Protein AF-A0A1Q6FDJ9-F1 (afdb_monomer_lite)

Structure (mmCIF, N/CA/C/O backbone):
data_AF-A0A1Q6FDJ9-F1
#
_entry.id   AF-A0A1Q6FDJ9-F1
#
loop_
_atom_site.group_PDB
_atom_site.id
_atom_site.type_symbol
_atom_site.label_atom_id
_atom_site.label_alt_id
_atom_site.label_comp_id
_atom_site.label_asym_id
_atom_site.label_entity_id
_atom_site.label_seq_id
_atom_site.pdbx_PDB_ins_code
_atom_site.Cartn_x
_atom_site.Cartn_y
_atom_site.Cartn_z
_atom_site.occupancy
_atom_site.B_iso_or_equiv
_atom_site.auth_seq_id
_atom_site.auth_comp_id
_atom_site.auth_asym_id
_atom_site.auth_atom_id
_atom_site.pdbx_PDB_model_num
ATOM 1 N N . MET A 1 1 ? 1.966 -5.233 32.956 1.00 54.97 1 MET A N 1
ATOM 2 C CA . MET A 1 1 ? 0.731 -4.679 32.353 1.00 54.97 1 MET A CA 1
ATOM 3 C C . MET A 1 1 ? 0.846 -4.811 30.838 1.00 54.97 1 MET A C 1
ATOM 5 O O . MET A 1 1 ? 1.877 -4.415 30.310 1.00 54.97 1 MET A O 1
ATOM 9 N N . LYS A 1 2 ? -0.127 -5.416 30.137 1.00 63.41 2 LYS A N 1
ATOM 10 C CA . LYS A 1 2 ? -0.127 -5.405 28.659 1.00 63.41 2 LYS A CA 1
ATOM 11 C C . LYS A 1 2 ? -0.329 -3.960 28.198 1.00 63.41 2 LYS A C 1
ATOM 13 O O . LYS A 1 2 ? -1.173 -3.269 28.762 1.00 63.41 2 LYS A O 1
ATOM 18 N N . SER A 1 3 ? 0.463 -3.486 27.235 1.00 79.75 3 SER A N 1
ATOM 19 C CA . SER A 1 3 ? 0.294 -2.118 26.745 1.00 79.75 3 SER A CA 1
ATOM 20 C C . SER A 1 3 ? -1.077 -1.990 26.062 1.00 79.75 3 SER A C 1
ATOM 22 O O . SER A 1 3 ? -1.468 -2.889 25.308 1.00 79.75 3 SER A O 1
ATOM 24 N N . PRO A 1 4 ? -1.819 -0.893 26.293 1.00 79.94 4 PRO A N 1
ATOM 25 C CA . PRO A 1 4 ? -3.136 -0.692 25.682 1.00 79.94 4 PRO A CA 1
ATOM 26 C C . PRO A 1 4 ? -3.059 -0.684 24.146 1.00 79.94 4 PRO A C 1
ATOM 28 O O . PRO A 1 4 ? -4.011 -1.054 23.465 1.00 79.94 4 PRO A O 1
ATOM 31 N N . PHE A 1 5 ? -1.893 -0.336 23.594 1.00 80.06 5 PHE A N 1
ATOM 32 C CA . PHE A 1 5 ? -1.601 -0.425 22.167 1.00 80.06 5 PHE A CA 1
ATOM 33 C C . PHE A 1 5 ? -1.640 -1.865 21.637 1.00 80.06 5 PHE A C 1
ATOM 35 O O . PHE A 1 5 ? -2.338 -2.128 20.663 1.00 80.06 5 PHE A O 1
ATOM 42 N N . LEU A 1 6 ? -0.937 -2.804 22.281 1.00 79.69 6 LEU A N 1
ATOM 43 C CA . LEU A 1 6 ? -0.893 -4.203 21.836 1.00 79.69 6 LEU A CA 1
ATOM 44 C C . LEU A 1 6 ? -2.253 -4.891 21.974 1.00 79.69 6 LEU A C 1
ATOM 46 O O . LEU A 1 6 ? -2.609 -5.734 21.154 1.00 79.69 6 LEU A O 1
ATOM 50 N N . GLN A 1 7 ? -3.030 -4.511 22.988 1.00 83.25 7 GLN A N 1
ATOM 51 C CA . GLN A 1 7 ? -4.391 -5.009 23.149 1.00 83.25 7 GLN A CA 1
ATOM 52 C C . GLN A 1 7 ? -5.300 -4.523 22.013 1.00 83.25 7 GLN A C 1
ATOM 54 O O . GLN A 1 7 ? -5.962 -5.334 21.372 1.00 83.25 7 GLN A O 1
ATOM 59 N N . ASN A 1 8 ? -5.259 -3.227 21.692 1.00 83.75 8 ASN A N 1
ATOM 60 C CA . ASN A 1 8 ? -6.019 -2.678 20.571 1.00 83.75 8 ASN A CA 1
ATOM 61 C C . ASN A 1 8 ? -5.585 -3.245 19.217 1.00 83.75 8 ASN A C 1
ATOM 63 O O . ASN A 1 8 ? -6.426 -3.420 18.342 1.00 83.75 8 ASN A O 1
ATOM 67 N N . LEU A 1 9 ? -4.290 -3.522 19.042 1.00 82.12 9 LEU A N 1
ATOM 68 C CA . LEU A 1 9 ? -3.758 -4.153 17.838 1.00 82.12 9 LEU A CA 1
ATOM 69 C C . LEU A 1 9 ? -4.345 -5.565 17.657 1.00 82.12 9 LEU A C 1
ATOM 71 O O . LEU A 1 9 ? -4.820 -5.885 16.575 1.00 82.12 9 LEU A O 1
ATOM 75 N N . ASN A 1 10 ? -4.395 -6.375 18.723 1.00 81.31 10 ASN A N 1
ATOM 76 C CA . ASN A 1 10 ? -4.994 -7.720 18.706 1.00 81.31 10 ASN A CA 1
ATOM 77 C C . ASN A 1 10 ? -6.498 -7.727 18.415 1.00 81.31 10 ASN A C 1
ATOM 79 O O . ASN A 1 10 ? -7.010 -8.696 17.864 1.00 81.31 10 ASN A O 1
ATOM 83 N N . GLU A 1 11 ? -7.203 -6.655 18.765 1.00 83.19 11 GLU A N 1
ATOM 84 C CA . GLU A 1 11 ? -8.627 -6.500 18.463 1.00 83.19 11 GLU A CA 1
ATOM 85 C C . GLU A 1 11 ? -8.886 -6.076 17.006 1.00 83.19 11 GLU A C 1
ATOM 87 O O . GLU A 1 11 ? -10.040 -6.060 16.565 1.00 83.19 11 GLU A O 1
ATOM 92 N N . LEU A 1 12 ? -7.839 -5.739 16.235 1.00 83.50 12 LEU A N 1
ATOM 93 C CA . LEU A 1 12 ? -8.008 -5.375 14.835 1.00 83.50 12 LEU A CA 1
ATOM 94 C C . LEU A 1 12 ? -8.376 -6.601 13.979 1.00 83.50 12 LEU A C 1
ATOM 96 O O . LEU A 1 12 ? -7.747 -7.657 14.077 1.00 83.50 12 LEU A O 1
ATOM 100 N N . PRO A 1 13 ? -9.369 -6.459 13.088 1.00 81.50 13 PRO A N 1
ATOM 101 C CA . PRO A 1 13 ? -9.799 -7.520 12.181 1.00 81.50 13 PRO A CA 1
ATOM 102 C C . PRO A 1 13 ? -8.708 -7.985 11.197 1.00 81.50 13 PRO A C 1
ATOM 104 O O . PRO A 1 13 ? -7.895 -7.193 10.727 1.00 81.50 13 PRO A O 1
ATOM 107 N N . GLY A 1 14 ? -8.761 -9.266 10.813 1.00 80.81 14 GLY A N 1
ATOM 108 C CA . GLY A 1 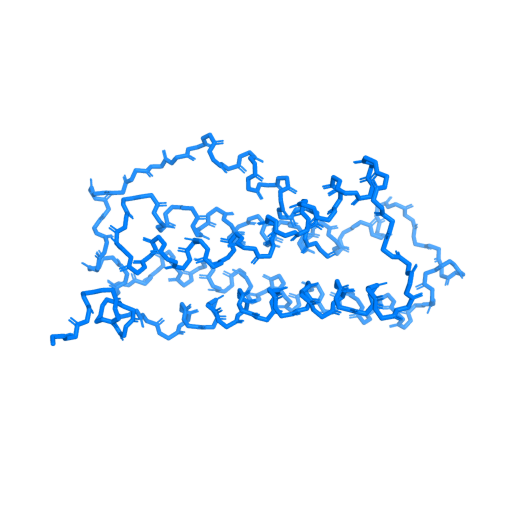14 ? -7.767 -9.958 9.972 1.00 80.81 14 GLY A CA 1
ATOM 109 C C . GLY A 1 14 ? -7.263 -9.198 8.731 1.00 80.81 14 GLY A C 1
ATOM 110 O O . GLY A 1 14 ? -6.053 -9.096 8.554 1.00 80.81 14 GLY A O 1
ATOM 111 N N . PRO A 1 15 ? -8.124 -8.591 7.892 1.00 82.38 15 PRO A N 1
ATOM 112 C CA . PRO A 1 15 ? -7.656 -7.839 6.722 1.00 82.38 15 PRO A CA 1
ATOM 113 C C . PRO A 1 15 ? -6.772 -6.626 7.056 1.00 82.38 15 PRO A C 1
ATOM 115 O O . PRO A 1 15 ? -5.934 -6.234 6.249 1.00 82.38 15 PRO A O 1
ATOM 118 N N . VAL A 1 16 ? -6.893 -6.051 8.258 1.00 84.31 16 VAL A N 1
ATOM 119 C CA . VAL A 1 16 ? -6.006 -4.969 8.724 1.00 84.31 16 VAL A CA 1
ATOM 120 C C . VAL A 1 16 ? -4.607 -5.500 9.051 1.00 84.31 16 VAL A C 1
ATOM 122 O O . VAL A 1 16 ? -3.625 -4.784 8.873 1.00 84.31 16 VAL A O 1
ATOM 125 N N . TRP A 1 17 ? -4.482 -6.766 9.452 1.00 84.00 17 TRP A N 1
ATOM 126 C CA . TRP A 1 17 ? -3.180 -7.410 9.633 1.00 84.00 17 TRP A CA 1
ATOM 127 C C . TRP A 1 17 ? -2.464 -7.649 8.311 1.00 84.00 17 TRP A C 1
ATOM 129 O O . TRP A 1 17 ? -1.254 -7.461 8.251 1.00 84.00 17 TRP A O 1
ATOM 139 N N . LEU A 1 18 ? -3.195 -7.974 7.240 1.00 85.62 18 LEU A N 1
ATOM 140 C CA . LEU A 1 18 ? -2.622 -8.040 5.889 1.00 85.62 18 LEU A CA 1
ATOM 141 C C . LEU A 1 18 ? -2.097 -6.670 5.444 1.00 85.62 18 LEU A C 1
ATOM 143 O O . LEU A 1 18 ? -0.998 -6.571 4.904 1.00 85.62 18 LEU A O 1
ATOM 147 N N . PHE A 1 19 ? -2.841 -5.601 5.742 1.00 86.12 19 PHE A N 1
ATOM 148 C CA . PHE A 1 19 ? -2.380 -4.229 5.530 1.00 86.12 19 PHE A CA 1
ATOM 149 C C . PHE A 1 19 ? -1.129 -3.895 6.363 1.00 86.12 19 PHE A C 1
ATOM 151 O O . PHE A 1 19 ? -0.193 -3.271 5.864 1.00 86.12 19 PHE A O 1
ATOM 158 N N . GLY A 1 20 ? -1.077 -4.342 7.620 1.00 85.31 20 GLY A N 1
ATOM 159 C CA . GLY A 1 20 ? 0.096 -4.172 8.473 1.00 85.31 20 GLY A CA 1
ATOM 160 C C . GLY A 1 20 ? 1.317 -4.948 7.978 1.00 85.31 20 GLY A C 1
ATOM 161 O O . GLY A 1 20 ? 2.411 -4.390 7.930 1.00 85.31 20 GLY A O 1
ATOM 162 N N . ALA A 1 21 ? 1.126 -6.192 7.535 1.00 87.00 21 ALA A N 1
ATOM 163 C CA . ALA A 1 21 ? 2.167 -7.002 6.910 1.00 87.00 21 ALA A CA 1
ATOM 164 C C . ALA A 1 21 ? 2.710 -6.313 5.654 1.00 87.00 21 ALA A C 1
ATOM 166 O O . ALA A 1 21 ? 3.919 -6.164 5.526 1.00 87.00 21 ALA A O 1
ATOM 167 N N . TYR A 1 22 ? 1.828 -5.783 4.799 1.00 86.81 22 TYR A N 1
ATOM 168 C CA . TYR A 1 22 ? 2.221 -4.979 3.642 1.00 86.81 22 TYR A CA 1
ATOM 169 C C . TYR A 1 22 ? 3.099 -3.780 4.032 1.00 86.81 22 TYR A C 1
ATOM 171 O O . TYR A 1 22 ? 4.130 -3.537 3.403 1.00 86.81 22 TYR A O 1
ATOM 179 N N . GLY A 1 23 ? 2.725 -3.045 5.085 1.00 84.56 23 GLY A N 1
ATOM 180 C CA . GLY A 1 23 ? 3.524 -1.923 5.579 1.00 84.56 23 GLY A CA 1
ATOM 181 C C . GLY A 1 23 ? 4.917 -2.339 6.054 1.00 84.56 23 GLY A C 1
ATOM 182 O O . GLY A 1 23 ? 5.902 -1.693 5.704 1.00 84.56 23 GLY A O 1
ATOM 183 N N . MET A 1 24 ? 5.012 -3.451 6.786 1.00 87.06 24 MET A N 1
ATOM 184 C CA . MET A 1 24 ? 6.296 -3.989 7.247 1.00 87.06 24 MET A CA 1
ATOM 185 C C . MET A 1 24 ? 7.153 -4.509 6.091 1.00 87.06 24 MET A C 1
ATOM 187 O O . MET A 1 24 ? 8.358 -4.276 6.087 1.00 87.06 24 MET A O 1
ATOM 191 N N . THR A 1 25 ? 6.556 -5.151 5.082 1.00 86.88 25 THR A N 1
ATOM 192 C CA . THR A 1 25 ? 7.274 -5.591 3.878 1.00 86.88 25 THR A CA 1
ATOM 193 C C . THR A 1 25 ? 7.846 -4.403 3.113 1.00 86.88 25 THR A C 1
ATOM 195 O O . THR A 1 25 ? 9.020 -4.434 2.765 1.00 86.88 25 THR A O 1
ATOM 198 N N . ARG A 1 26 ? 7.077 -3.322 2.922 1.00 84.00 26 ARG A N 1
ATOM 199 C CA . ARG A 1 26 ? 7.565 -2.102 2.253 1.00 84.00 26 ARG A CA 1
ATOM 200 C C . ARG A 1 26 ? 8.720 -1.442 3.005 1.00 84.00 26 ARG A C 1
ATOM 202 O O . ARG A 1 26 ? 9.679 -0.989 2.386 1.00 84.00 26 ARG A O 1
ATOM 209 N N . LEU A 1 27 ? 8.642 -1.401 4.334 1.00 86.25 27 LEU A N 1
ATOM 210 C CA . LEU A 1 27 ? 9.730 -0.904 5.178 1.00 86.25 27 LEU A CA 1
ATOM 211 C C . LEU A 1 27 ? 10.967 -1.803 5.075 1.00 86.25 27 LEU A C 1
ATOM 213 O O . LEU A 1 27 ? 12.079 -1.297 4.935 1.00 86.25 27 LEU A O 1
ATOM 217 N N . GLY A 1 28 ? 10.764 -3.122 5.060 1.00 85.50 28 GLY A N 1
ATOM 218 C CA . GLY A 1 28 ? 11.806 -4.116 4.819 1.00 85.50 28 GLY A CA 1
ATOM 219 C C . GLY A 1 28 ? 12.508 -3.907 3.479 1.00 85.50 28 GLY A C 1
ATOM 220 O O . GLY A 1 28 ? 13.722 -3.735 3.458 1.00 85.50 28 GLY A O 1
ATOM 221 N N . GLU A 1 29 ? 11.752 -3.838 2.382 1.00 86.88 29 GLU A N 1
ATOM 222 C CA . GLU A 1 29 ? 12.267 -3.602 1.026 1.00 86.88 29 GLU A CA 1
ATOM 223 C C . GLU A 1 29 ? 13.099 -2.318 0.948 1.00 86.88 29 GLU A C 1
ATOM 225 O O . GLU A 1 29 ? 14.222 -2.341 0.446 1.00 86.88 29 GLU A O 1
ATOM 230 N N . TRP A 1 30 ? 12.586 -1.213 1.501 1.00 86.50 30 TRP A N 1
ATOM 231 C CA . TRP A 1 30 ? 13.316 0.054 1.535 1.00 86.50 30 TRP A CA 1
ATOM 232 C C . TRP A 1 30 ? 14.607 -0.048 2.362 1.00 86.50 30 TRP A C 1
ATOM 234 O O . TRP A 1 30 ? 15.671 0.366 1.904 1.00 86.50 30 TRP A O 1
ATOM 244 N N . SER A 1 31 ? 14.541 -0.643 3.558 1.00 84.56 31 SER A N 1
ATOM 245 C CA . SER A 1 31 ? 15.706 -0.790 4.440 1.00 84.56 31 SER A CA 1
ATOM 246 C C . SER A 1 31 ? 16.785 -1.688 3.834 1.00 84.56 31 SER A C 1
ATOM 248 O O . SER A 1 31 ? 17.975 -1.400 3.955 1.00 84.56 31 SER A O 1
ATOM 250 N N . PHE A 1 32 ? 16.375 -2.738 3.121 1.00 85.12 32 PHE A N 1
ATOM 251 C CA . PHE A 1 32 ? 17.275 -3.636 2.416 1.00 85.12 32 PHE A CA 1
ATOM 252 C C . PHE A 1 32 ? 17.924 -2.936 1.221 1.00 85.12 32 PHE A C 1
ATOM 254 O O . PHE A 1 32 ? 19.131 -3.048 1.021 1.00 85.12 32 PHE A O 1
ATOM 261 N N . ALA A 1 33 ? 17.153 -2.153 0.460 1.00 84.88 33 ALA A N 1
ATOM 262 C CA . ALA A 1 33 ? 17.688 -1.354 -0.636 1.00 84.88 33 ALA A CA 1
ATOM 263 C C . ALA A 1 33 ? 18.728 -0.334 -0.142 1.00 84.88 33 ALA A C 1
ATOM 265 O O . ALA A 1 33 ? 19.778 -0.179 -0.767 1.00 84.88 33 ALA A O 1
ATOM 266 N N . LEU A 1 34 ? 18.473 0.315 0.999 1.00 83.88 34 LEU A N 1
ATOM 267 C CA . LEU A 1 34 ? 19.425 1.225 1.636 1.00 83.88 34 LEU A CA 1
ATOM 268 C C . LEU A 1 34 ? 20.688 0.484 2.101 1.00 83.88 34 LEU A C 1
ATOM 270 O O . LEU A 1 34 ? 21.800 0.936 1.837 1.00 83.88 34 LEU A O 1
ATOM 274 N N . LEU A 1 35 ? 20.530 -0.683 2.735 1.00 86.50 35 LEU A N 1
ATOM 275 C CA . LEU A 1 35 ? 21.651 -1.522 3.160 1.00 86.50 35 LEU A CA 1
ATOM 276 C C . LEU A 1 35 ? 22.541 -1.909 1.972 1.00 86.50 35 LEU A C 1
ATOM 278 O O . LEU A 1 35 ? 23.760 -1.780 2.053 1.00 86.50 35 LEU A O 1
ATOM 282 N N . MET A 1 36 ? 21.944 -2.326 0.854 1.00 85.69 36 MET A N 1
ATOM 283 C CA . MET A 1 36 ? 22.684 -2.681 -0.359 1.00 85.69 36 MET A CA 1
ATOM 284 C C . MET A 1 36 ? 23.425 -1.482 -0.961 1.00 85.69 36 MET A C 1
ATOM 286 O O . MET A 1 36 ? 24.542 -1.637 -1.452 1.00 85.69 36 MET A O 1
ATOM 290 N N . GLN A 1 37 ? 22.856 -0.275 -0.889 1.00 83.56 37 GLN A N 1
ATOM 291 C CA . GLN A 1 37 ? 23.549 0.949 -1.309 1.00 83.56 37 GLN A CA 1
ATOM 292 C C . GLN A 1 37 ? 24.753 1.265 -0.413 1.00 83.56 37 GLN A C 1
ATOM 294 O O . GLN A 1 37 ? 25.805 1.641 -0.932 1.00 83.56 37 GLN A O 1
ATOM 299 N N . CYS A 1 38 ? 24.631 1.055 0.904 1.00 82.88 38 CYS A N 1
ATOM 300 C CA . CYS A 1 38 ? 25.746 1.182 1.845 1.00 82.88 38 CYS A CA 1
ATOM 301 C C . CYS A 1 38 ? 26.857 0.160 1.562 1.00 82.88 38 CYS A C 1
ATOM 303 O O . CYS A 1 38 ? 28.021 0.542 1.470 1.00 82.88 38 CYS A O 1
ATOM 305 N N . VAL A 1 39 ? 26.508 -1.122 1.394 1.00 84.69 39 VAL A N 1
ATOM 306 C CA . VAL A 1 39 ? 27.474 -2.210 1.141 1.00 84.69 39 VAL A CA 1
ATOM 307 C C . VAL A 1 39 ? 28.227 -1.998 -0.172 1.00 84.69 39 VAL A C 1
ATOM 309 O O . VAL A 1 39 ? 29.436 -2.199 -0.227 1.00 84.69 39 VAL A O 1
ATOM 312 N N . ASN A 1 40 ? 27.539 -1.530 -1.213 1.00 84.12 40 ASN A N 1
ATOM 313 C CA . ASN A 1 40 ? 28.147 -1.263 -2.517 1.00 84.12 40 ASN A CA 1
ATOM 314 C C . ASN A 1 40 ? 28.937 0.058 -2.570 1.00 84.12 40 ASN A C 1
ATOM 316 O O . ASN A 1 40 ? 29.415 0.430 -3.640 1.00 84.12 40 ASN A O 1
ATOM 320 N N . GLY A 1 41 ? 29.036 0.803 -1.461 1.00 77.81 41 GLY A N 1
ATOM 321 C CA . GLY A 1 41 ? 29.717 2.101 -1.417 1.00 77.81 41 GLY A CA 1
ATOM 322 C C . GLY A 1 41 ? 29.060 3.183 -2.284 1.00 77.81 41 GLY A C 1
ATOM 323 O O . GLY A 1 41 ? 29.660 4.225 -2.527 1.00 77.81 41 GLY A O 1
ATOM 324 N N . ASN A 1 42 ? 27.826 2.956 -2.746 1.00 75.75 42 ASN A N 1
ATOM 325 C CA . ASN A 1 42 ? 27.095 3.848 -3.647 1.00 75.75 42 ASN A CA 1
ATOM 326 C C . ASN A 1 42 ? 26.090 4.732 -2.889 1.00 75.75 42 ASN A C 1
ATOM 328 O O . ASN A 1 42 ? 25.083 5.171 -3.449 1.00 75.75 42 ASN A O 1
ATOM 332 N N . LEU A 1 43 ? 26.329 4.964 -1.595 1.00 70.38 43 LEU A N 1
ATOM 333 C CA . LEU A 1 43 ? 25.495 5.840 -0.784 1.00 70.38 43 LEU A CA 1
ATOM 334 C C . LEU A 1 43 ? 25.762 7.295 -1.182 1.00 70.38 43 LEU A C 1
ATOM 336 O O . LEU A 1 43 ? 26.626 7.978 -0.631 1.00 70.38 43 LEU A O 1
ATOM 340 N N . ARG A 1 44 ? 25.030 7.759 -2.191 1.00 64.50 44 ARG A N 1
ATOM 341 C CA . ARG A 1 44 ? 25.100 9.137 -2.662 1.00 64.50 44 ARG A CA 1
ATOM 342 C C . ARG A 1 44 ? 24.280 10.039 -1.740 1.00 64.50 44 ARG A C 1
ATOM 344 O O . ARG A 1 44 ? 23.061 9.932 -1.666 1.00 64.50 44 ARG A O 1
ATOM 351 N N . LEU A 1 45 ? 24.983 10.917 -1.027 1.00 68.25 45 LEU A N 1
ATOM 352 C CA . LEU A 1 45 ? 24.422 11.932 -0.128 1.00 68.25 45 LEU A CA 1
ATOM 353 C C . LEU A 1 45 ? 24.286 13.300 -0.815 1.00 68.25 45 LEU A C 1
ATOM 355 O O . LEU A 1 45 ? 24.297 14.335 -0.152 1.00 68.25 45 LEU A O 1
ATOM 359 N N . ASP A 1 46 ? 24.192 13.336 -2.145 1.00 80.50 46 ASP A N 1
ATOM 360 C CA . ASP A 1 46 ? 23.823 14.569 -2.832 1.00 80.50 46 ASP A CA 1
ATOM 361 C C . ASP A 1 46 ? 22.364 14.928 -2.504 1.00 80.50 46 ASP A C 1
ATOM 363 O O . ASP A 1 46 ? 21.525 14.057 -2.256 1.00 80.50 46 ASP A O 1
ATOM 367 N N . GLY A 1 47 ? 22.058 16.229 -2.474 1.00 74.19 47 GLY A N 1
ATOM 368 C CA . GLY A 1 47 ? 20.769 16.724 -1.977 1.00 74.19 47 GLY A CA 1
ATOM 369 C C . GLY A 1 47 ? 19.548 16.133 -2.694 1.00 74.19 47 GLY A C 1
ATOM 370 O O . GLY A 1 47 ? 18.511 15.936 -2.062 1.00 74.19 47 GLY A O 1
ATOM 371 N N . LEU A 1 48 ? 19.673 15.792 -3.983 1.00 79.81 48 LEU A N 1
ATOM 372 C CA . LEU A 1 48 ? 18.603 15.172 -4.767 1.00 79.81 48 LEU A CA 1
ATOM 373 C C . LEU A 1 48 ? 18.377 13.708 -4.358 1.00 79.81 48 LEU A C 1
ATOM 375 O O . LEU A 1 48 ? 17.243 13.327 -4.063 1.00 79.81 48 LEU A O 1
ATOM 379 N N . THR A 1 49 ? 19.440 12.900 -4.287 1.00 78.50 49 THR A N 1
ATOM 380 C CA . THR A 1 49 ? 19.345 11.486 -3.882 1.00 78.50 49 THR A CA 1
ATOM 381 C C . THR A 1 49 ? 18.885 11.346 -2.434 1.00 78.50 49 THR A C 1
ATOM 383 O O . THR A 1 49 ? 18.011 10.528 -2.143 1.00 78.50 49 THR A O 1
ATOM 386 N N . ALA A 1 50 ? 19.393 12.189 -1.532 1.00 78.50 50 ALA A N 1
ATOM 387 C CA . ALA A 1 50 ? 18.934 12.237 -0.146 1.00 78.50 50 ALA A CA 1
ATOM 388 C C . ALA A 1 50 ? 17.434 12.574 -0.065 1.00 78.50 50 ALA A C 1
ATOM 390 O O . ALA A 1 50 ? 16.688 11.928 0.675 1.00 78.50 50 ALA A O 1
ATOM 391 N N . GLY A 1 51 ? 16.965 13.526 -0.881 1.00 80.06 51 GLY A N 1
ATOM 392 C CA . GLY A 1 51 ? 15.545 13.858 -1.001 1.00 80.06 51 GLY A CA 1
ATOM 393 C C . GLY A 1 51 ? 14.692 12.673 -1.466 1.00 80.06 51 GLY A C 1
ATOM 394 O O . GLY A 1 51 ? 13.660 12.379 -0.862 1.00 80.06 51 GLY A O 1
ATOM 395 N N . MET A 1 52 ? 15.141 11.938 -2.486 1.00 81.81 52 MET A N 1
ATOM 396 C CA . MET A 1 52 ? 14.454 10.737 -2.981 1.00 81.81 52 MET A CA 1
ATOM 397 C C . MET A 1 52 ? 14.438 9.603 -1.946 1.00 81.81 52 MET A C 1
ATOM 399 O O . MET A 1 52 ? 13.417 8.932 -1.790 1.00 81.81 52 MET A O 1
ATOM 403 N N . GLN A 1 53 ? 15.523 9.409 -1.189 1.00 80.00 53 GLN A N 1
ATOM 404 C CA . GLN A 1 53 ? 15.568 8.414 -0.115 1.00 80.00 53 GLN A CA 1
ATOM 405 C C . GLN A 1 53 ? 14.594 8.742 1.019 1.00 80.00 53 GLN A C 1
ATOM 407 O O . GLN A 1 53 ? 13.882 7.847 1.480 1.00 80.00 53 GLN A O 1
ATOM 412 N N . LEU A 1 54 ? 14.517 10.010 1.436 1.00 82.44 54 LEU A N 1
ATOM 413 C CA . LEU A 1 54 ? 13.553 10.468 2.440 1.00 82.44 54 LEU A CA 1
ATOM 414 C C . LEU A 1 54 ? 12.112 10.290 1.963 1.00 82.44 54 LEU A C 1
ATOM 416 O O . LEU A 1 54 ? 11.246 9.897 2.743 1.00 82.44 54 LEU A O 1
ATOM 420 N N . LEU A 1 55 ? 11.856 10.532 0.678 1.00 82.50 55 LEU A N 1
ATOM 421 C CA . LEU A 1 55 ? 10.544 10.329 0.079 1.00 82.50 55 LEU A CA 1
ATOM 422 C C . LEU A 1 55 ? 10.164 8.841 0.035 1.00 82.50 55 LEU A C 1
ATOM 424 O O . LEU A 1 55 ? 9.041 8.482 0.392 1.00 82.50 55 LEU A O 1
ATOM 428 N N . GLY A 1 56 ? 11.117 7.969 -0.310 1.00 81.38 56 GLY A N 1
ATOM 429 C CA . GLY A 1 56 ? 10.955 6.516 -0.240 1.00 81.38 56 GLY A CA 1
ATOM 430 C C . GLY A 1 56 ? 10.696 6.023 1.187 1.00 81.38 56 GLY A C 1
ATOM 431 O O . GLY A 1 56 ? 9.779 5.231 1.407 1.00 81.38 56 GLY A O 1
ATOM 432 N N . LEU A 1 57 ? 11.428 6.554 2.172 1.00 84.94 57 LEU A N 1
ATOM 433 C CA . LEU A 1 57 ? 11.227 6.250 3.590 1.00 84.94 57 LEU A CA 1
ATOM 434 C C . LEU A 1 57 ? 9.838 6.685 4.057 1.00 84.94 57 LEU A C 1
ATOM 436 O O . LEU A 1 57 ? 9.129 5.916 4.704 1.00 84.94 57 LEU A O 1
ATOM 440 N N . ALA A 1 58 ? 9.429 7.905 3.708 1.00 85.62 58 ALA A N 1
ATOM 441 C CA . ALA A 1 58 ? 8.108 8.420 4.033 1.00 85.62 58 ALA A CA 1
ATOM 442 C C . ALA A 1 58 ? 7.006 7.552 3.405 1.00 85.62 58 ALA A C 1
ATOM 444 O O . ALA A 1 58 ? 6.025 7.230 4.076 1.00 85.62 58 ALA A O 1
ATOM 445 N N . GLY A 1 59 ? 7.190 7.098 2.160 1.00 84.12 59 GLY A N 1
ATOM 446 C CA . GLY A 1 59 ? 6.280 6.170 1.487 1.00 84.12 59 GLY A CA 1
ATOM 447 C C . GLY A 1 59 ? 6.201 4.794 2.159 1.00 84.12 59 GLY A C 1
ATOM 448 O O . GLY A 1 59 ? 5.110 4.230 2.270 1.00 84.12 59 GLY A O 1
ATOM 449 N N . ALA A 1 60 ? 7.328 4.276 2.654 1.00 84.88 60 ALA A N 1
ATOM 450 C CA . ALA A 1 60 ? 7.407 2.997 3.358 1.00 84.88 60 ALA A CA 1
ATOM 451 C C . ALA A 1 60 ? 6.839 3.060 4.789 1.00 84.88 60 ALA A C 1
ATOM 453 O O . ALA A 1 60 ? 6.177 2.126 5.240 1.00 84.88 60 ALA A O 1
ATOM 454 N N . LEU A 1 61 ? 7.036 4.180 5.490 1.00 86.38 61 LEU A N 1
ATOM 455 C CA . LEU A 1 61 ? 6.500 4.415 6.834 1.00 86.38 61 LEU A CA 1
ATOM 456 C C . LEU A 1 61 ? 5.009 4.747 6.830 1.00 86.38 61 LEU A C 1
ATOM 458 O O . LEU A 1 61 ? 4.327 4.483 7.818 1.00 86.38 61 LEU A O 1
ATOM 462 N N . LEU A 1 62 ? 4.482 5.305 5.741 1.00 86.94 62 LEU A N 1
ATOM 463 C CA . LEU A 1 62 ? 3.078 5.690 5.616 1.00 86.94 62 LEU A CA 1
ATOM 464 C C . LEU A 1 62 ? 2.089 4.564 5.993 1.00 86.94 62 LEU A C 1
ATOM 466 O O . LEU A 1 62 ? 1.257 4.799 6.870 1.00 86.94 62 LEU A O 1
ATOM 470 N N . PRO A 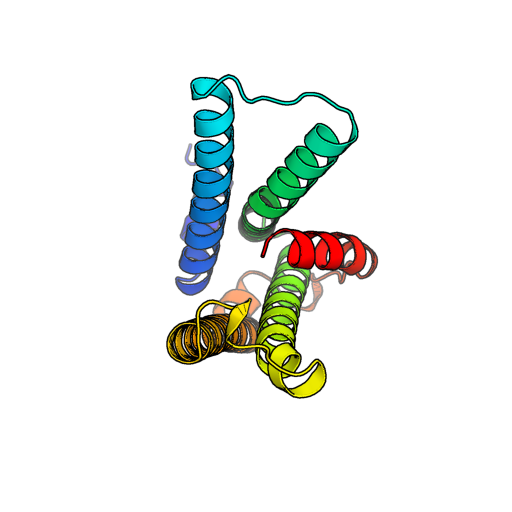1 63 ? 2.153 3.338 5.429 1.00 86.00 63 PRO A N 1
ATOM 471 C CA . PRO A 1 63 ? 1.255 2.250 5.829 1.00 86.00 63 PRO A CA 1
ATOM 472 C C . PRO A 1 63 ? 1.416 1.848 7.304 1.00 86.00 63 PRO A C 1
ATOM 474 O O . PRO A 1 63 ? 0.424 1.533 7.961 1.00 86.00 63 PRO A O 1
ATOM 477 N N . VAL A 1 64 ? 2.630 1.930 7.860 1.00 86.88 64 VAL A N 1
ATOM 478 C CA . VAL A 1 64 ? 2.887 1.657 9.285 1.00 86.88 64 VAL A CA 1
ATOM 479 C C . VAL A 1 64 ? 2.249 2.733 10.169 1.00 86.88 64 VAL A C 1
ATOM 481 O O . VAL A 1 64 ? 1.558 2.417 11.135 1.00 86.88 64 VAL A O 1
ATOM 484 N N . ALA A 1 65 ? 2.397 4.009 9.810 1.00 88.38 65 ALA A N 1
ATOM 485 C CA . ALA A 1 65 ? 1.778 5.126 10.517 1.00 88.38 65 ALA A CA 1
ATOM 486 C C . ALA A 1 65 ? 0.243 5.040 10.483 1.00 88.38 65 ALA A C 1
ATOM 488 O O . ALA A 1 65 ? -0.424 5.290 11.491 1.00 88.38 65 ALA A O 1
ATOM 489 N N . LEU A 1 66 ? -0.324 4.620 9.349 1.00 87.94 66 LEU A N 1
ATOM 490 C CA . LEU A 1 66 ? -1.756 4.371 9.214 1.00 87.94 66 LEU A CA 1
ATOM 491 C C . LEU A 1 66 ? -2.226 3.214 10.095 1.00 87.94 66 LEU A C 1
ATOM 493 O O . LEU A 1 66 ? -3.232 3.361 10.791 1.00 87.94 66 LEU A O 1
ATOM 497 N N . LEU A 1 67 ? -1.484 2.106 10.145 1.00 88.00 67 LEU A N 1
ATOM 498 C CA . LEU A 1 67 ? -1.779 0.995 11.050 1.00 88.00 67 LEU A CA 1
ATOM 499 C C . LEU A 1 67 ? -1.734 1.445 12.516 1.00 88.00 67 LEU A C 1
ATOM 501 O O . LEU A 1 67 ? -2.659 1.163 13.276 1.00 88.00 67 LEU A O 1
ATOM 505 N N . CYS A 1 68 ? -0.713 2.211 12.905 1.00 86.19 68 CYS A N 1
ATOM 506 C CA . CYS A 1 68 ? -0.611 2.785 14.245 1.00 86.19 68 CYS A CA 1
ATOM 507 C C . CYS A 1 68 ? -1.797 3.704 14.559 1.00 86.19 68 CYS A C 1
ATOM 509 O O . CYS A 1 68 ? -2.335 3.658 15.664 1.00 86.19 68 CYS A O 1
ATOM 511 N N . SER A 1 69 ? -2.260 4.504 13.593 1.00 86.12 69 SER A N 1
ATOM 512 C CA . SER A 1 69 ? -3.441 5.357 13.773 1.00 86.12 69 SER A CA 1
ATOM 513 C C . SER A 1 69 ? -4.721 4.545 14.011 1.00 86.12 69 SER A C 1
ATOM 515 O O . SER A 1 69 ? -5.558 4.954 14.822 1.00 86.12 69 SER A O 1
ATOM 517 N N . LEU A 1 70 ? -4.840 3.370 13.374 1.00 85.62 70 LEU A N 1
ATOM 518 C CA . LEU A 1 70 ? -5.938 2.435 13.603 1.00 85.62 70 LEU A CA 1
ATOM 519 C C . LEU A 1 70 ? -5.831 1.764 14.977 1.00 85.62 70 LEU A C 1
ATOM 521 O O . LEU A 1 70 ? -6.809 1.739 15.721 1.00 85.62 70 LEU A O 1
ATOM 525 N N . ALA A 1 71 ? -4.644 1.281 15.347 1.00 86.12 71 ALA A N 1
ATOM 526 C CA . ALA A 1 71 ? -4.386 0.666 16.650 1.00 86.12 71 ALA A CA 1
ATOM 527 C C . ALA A 1 71 ? -4.611 1.651 17.814 1.00 86.12 71 ALA A C 1
ATOM 529 O O . ALA A 1 71 ? -5.115 1.287 18.874 1.00 86.12 71 ALA A O 1
ATOM 530 N N . LEU A 1 72 ? -4.313 2.936 17.608 1.00 85.25 72 LEU A N 1
ATOM 531 C CA . LEU A 1 72 ? -4.592 4.008 18.569 1.00 85.25 72 LEU A CA 1
ATOM 532 C C . LEU A 1 72 ? -6.049 4.501 18.532 1.00 85.25 72 LEU A C 1
ATOM 534 O O . LEU A 1 72 ? -6.386 5.428 19.268 1.00 85.25 72 LEU A O 1
ATOM 538 N N . ARG A 1 73 ? -6.902 3.921 17.674 1.00 83.75 73 ARG A N 1
ATOM 539 C CA . ARG A 1 73 ? -8.309 4.304 17.458 1.00 83.75 73 ARG A CA 1
ATOM 540 C C . ARG A 1 73 ? -8.495 5.806 17.222 1.00 83.75 73 ARG A C 1
ATOM 542 O O . ARG A 1 73 ? -9.457 6.412 17.695 1.00 83.75 73 ARG A O 1
ATOM 549 N N . LYS A 1 74 ? -7.555 6.433 16.504 1.00 82.75 74 LYS A N 1
ATOM 550 C CA . LYS A 1 74 ? -7.626 7.866 16.189 1.00 82.75 74 LYS A CA 1
ATOM 551 C C . LYS A 1 74 ? -8.833 8.139 15.289 1.00 82.75 74 LYS A C 1
ATOM 553 O O . LYS A 1 74 ? -9.104 7.390 14.353 1.00 82.75 74 LYS A O 1
ATOM 558 N N . SER A 1 75 ? -9.503 9.267 15.519 1.00 79.81 75 SER A N 1
ATOM 559 C CA . SER A 1 75 ? -10.680 9.719 14.758 1.00 79.81 75 SER A CA 1
ATOM 560 C C . SER A 1 75 ? -10.445 9.814 13.245 1.00 79.81 75 SER A C 1
ATOM 562 O O . SER A 1 75 ? -11.366 9.621 12.455 1.00 79.81 75 SER A O 1
ATOM 564 N N . TYR A 1 76 ? -9.213 10.091 12.826 1.00 80.12 76 TYR A N 1
ATOM 565 C CA . TYR A 1 76 ? -8.821 10.209 11.420 1.00 80.12 76 TYR A CA 1
ATOM 566 C C . TYR A 1 76 ? -8.217 8.926 10.827 1.00 80.12 76 TYR A C 1
ATOM 568 O O . TYR A 1 76 ? -8.003 8.876 9.619 1.00 80.12 76 TYR A O 1
ATOM 576 N N . GLY A 1 77 ? -7.953 7.885 11.627 1.00 82.62 77 GLY A N 1
ATOM 577 C CA . GLY A 1 77 ? -7.215 6.704 11.163 1.00 82.62 77 GLY A CA 1
ATOM 578 C C . GLY A 1 77 ? -7.948 5.939 10.062 1.00 82.62 77 GLY A C 1
ATOM 579 O O . GLY A 1 77 ? -7.408 5.715 8.982 1.00 82.62 77 GLY A O 1
ATOM 580 N N . LEU A 1 78 ? -9.224 5.620 10.290 1.00 84.75 78 LEU A N 1
ATOM 581 C CA . LEU A 1 78 ? -10.045 4.919 9.303 1.00 84.75 78 LEU A CA 1
ATOM 582 C C . LEU A 1 78 ? -10.313 5.746 8.027 1.00 84.75 78 LEU A C 1
ATOM 584 O O . LEU A 1 78 ? -10.147 5.196 6.938 1.00 84.75 78 LEU A O 1
ATOM 588 N N . PRO A 1 79 ? -10.674 7.047 8.101 1.00 85.31 79 PRO A N 1
ATOM 589 C CA . PRO A 1 79 ? -10.735 7.901 6.915 1.00 85.31 79 PRO A CA 1
ATOM 590 C C . PRO A 1 79 ? -9.437 7.913 6.095 1.00 85.31 79 PRO A C 1
ATOM 592 O O . PRO A 1 79 ? -9.499 7.781 4.877 1.00 85.31 79 PRO A O 1
ATOM 595 N N . LEU A 1 80 ? -8.269 8.023 6.738 1.00 85.88 80 LEU A N 1
ATOM 596 C CA . LEU A 1 80 ? -6.982 8.041 6.035 1.00 85.88 80 LEU A CA 1
ATOM 597 C C . LEU A 1 80 ? -6.659 6.705 5.365 1.00 85.88 80 LEU A C 1
ATOM 599 O O . LEU A 1 80 ? -6.189 6.690 4.233 1.00 85.88 80 LEU A O 1
ATOM 603 N N . VAL A 1 81 ? -6.932 5.579 6.027 1.00 88.31 81 VAL A N 1
ATOM 604 C CA . VAL A 1 81 ? -6.691 4.247 5.448 1.00 88.31 81 VAL A CA 1
ATOM 605 C C . VAL A 1 81 ? -7.594 4.010 4.234 1.00 88.31 81 VAL A C 1
ATOM 607 O O . VAL A 1 81 ? -7.143 3.436 3.246 1.00 88.31 81 VAL A O 1
ATOM 610 N N . ARG A 1 82 ? -8.841 4.505 4.261 1.00 89.12 82 ARG A N 1
ATOM 611 C CA . ARG A 1 82 ? -9.743 4.471 3.096 1.00 89.12 82 ARG A CA 1
ATOM 612 C C . ARG A 1 82 ? -9.197 5.299 1.936 1.00 89.12 82 ARG A C 1
ATOM 614 O O . ARG A 1 82 ? -9.149 4.796 0.819 1.00 89.12 82 ARG A O 1
ATOM 621 N N . TRP A 1 83 ? -8.742 6.524 2.202 1.00 89.19 83 TRP A N 1
ATOM 622 C CA . TRP A 1 83 ? -8.102 7.362 1.183 1.00 89.19 83 TRP A CA 1
ATOM 623 C C . TRP A 1 83 ? -6.861 6.703 0.594 1.00 89.19 83 TRP A C 1
ATOM 625 O O . TRP A 1 83 ? -6.713 6.668 -0.622 1.00 89.19 83 TRP A O 1
ATOM 635 N N . TYR A 1 84 ? -6.014 6.114 1.435 1.00 88.25 84 TYR A N 1
ATOM 636 C CA . TYR A 1 84 ? -4.829 5.392 0.989 1.00 88.25 84 TYR A CA 1
ATOM 637 C C . TYR A 1 84 ? -5.174 4.203 0.089 1.00 88.25 84 TYR A C 1
ATOM 639 O O . TYR A 1 84 ? -4.582 4.047 -0.977 1.00 88.25 84 TYR A O 1
ATOM 647 N N . ALA A 1 85 ? -6.146 3.381 0.496 1.00 89.12 85 ALA A N 1
ATOM 648 C CA . ALA A 1 85 ? -6.596 2.243 -0.297 1.00 89.12 85 ALA A CA 1
ATOM 649 C C . ALA A 1 85 ? -7.186 2.699 -1.641 1.00 89.12 85 ALA A C 1
ATOM 651 O O . ALA A 1 85 ? -6.808 2.162 -2.677 1.00 89.12 85 ALA A O 1
ATOM 652 N N . GLY A 1 86 ? -8.031 3.736 -1.646 1.00 89.19 86 GLY A N 1
ATOM 653 C CA . GLY A 1 86 ? -8.582 4.318 -2.874 1.00 89.19 86 GLY A CA 1
ATOM 654 C C . GLY A 1 86 ? -7.509 4.893 -3.803 1.00 89.19 86 GLY A C 1
ATOM 655 O O . GLY A 1 86 ? -7.536 4.635 -5.004 1.00 89.19 86 GLY A O 1
ATOM 656 N N . LEU A 1 87 ? -6.514 5.594 -3.253 1.00 89.25 87 LEU A N 1
ATOM 657 C CA . LEU A 1 87 ? -5.361 6.082 -4.012 1.00 89.25 87 LEU A CA 1
ATOM 658 C C . LEU A 1 87 ? -4.564 4.926 -4.622 1.00 89.25 87 LEU A C 1
ATOM 660 O O . LEU A 1 87 ? -4.197 5.002 -5.787 1.00 89.25 87 LEU A O 1
ATOM 664 N N . ARG A 1 88 ? -4.334 3.833 -3.885 1.00 88.56 88 ARG A N 1
ATOM 665 C CA . ARG A 1 88 ? -3.652 2.644 -4.423 1.00 88.56 88 ARG A CA 1
ATOM 666 C C . ARG A 1 88 ? -4.441 1.985 -5.556 1.00 88.56 88 ARG A C 1
ATOM 668 O O . ARG A 1 88 ? -3.829 1.597 -6.547 1.00 88.56 88 ARG A O 1
ATOM 675 N N . VAL A 1 89 ? -5.770 1.905 -5.453 1.00 89.31 89 VAL A N 1
ATOM 676 C CA . VAL A 1 89 ? -6.629 1.437 -6.557 1.00 89.31 89 VAL A CA 1
ATOM 677 C C . VAL A 1 89 ? -6.471 2.334 -7.780 1.00 89.31 89 VAL A C 1
ATOM 679 O O . VAL A 1 89 ? -6.248 1.825 -8.873 1.00 89.31 89 VAL A O 1
ATOM 682 N N . LEU A 1 90 ? -6.538 3.657 -7.597 1.00 89.00 90 LEU A N 1
ATOM 683 C CA . LEU A 1 90 ? -6.391 4.618 -8.688 1.00 89.00 90 LEU A CA 1
ATOM 684 C C . LEU A 1 90 ? -5.022 4.491 -9.360 1.00 89.00 90 LEU A C 1
ATOM 686 O O . LEU A 1 90 ? -4.943 4.418 -10.578 1.00 89.00 90 LEU A O 1
ATOM 690 N N . VAL A 1 91 ? -3.955 4.419 -8.565 1.00 88.00 91 VAL A N 1
ATOM 691 C CA . VAL A 1 91 ? -2.578 4.286 -9.045 1.00 88.00 91 VAL A CA 1
ATOM 692 C C . VAL A 1 91 ? -2.401 3.012 -9.874 1.00 88.00 91 VAL A C 1
ATOM 694 O O . VAL A 1 91 ? -1.879 3.081 -10.984 1.00 88.00 91 VAL A O 1
ATOM 697 N N . HIS A 1 92 ? -2.885 1.864 -9.392 1.00 86.69 92 HIS A N 1
ATOM 698 C CA . HIS A 1 92 ? -2.826 0.622 -10.164 1.00 86.69 92 HIS A CA 1
ATOM 699 C C . HIS A 1 92 ? -3.739 0.650 -11.397 1.00 86.69 92 HIS A C 1
ATOM 701 O O . HIS A 1 92 ? -3.360 0.117 -12.433 1.00 86.69 92 HIS A O 1
ATOM 707 N N . GLY A 1 93 ? -4.901 1.304 -11.324 1.00 84.81 93 GLY A N 1
ATOM 708 C CA . GLY A 1 93 ? -5.785 1.495 -12.475 1.00 84.81 93 GLY A CA 1
ATOM 709 C C . GLY A 1 93 ? -5.150 2.361 -13.566 1.00 84.81 93 GLY A C 1
ATOM 710 O O . GLY A 1 93 ? -5.190 2.002 -14.737 1.00 84.81 93 GLY A O 1
ATOM 711 N N . VAL A 1 94 ? -4.497 3.463 -13.188 1.00 86.38 94 VAL A N 1
ATOM 712 C CA . VAL A 1 94 ? -3.735 4.308 -14.120 1.00 86.38 94 VAL A CA 1
ATOM 713 C C . VAL A 1 94 ? -2.565 3.532 -14.712 1.00 86.38 94 VAL A C 1
ATOM 715 O O . VAL A 1 94 ? -2.357 3.608 -15.918 1.00 86.38 94 VAL A O 1
ATOM 718 N N . ALA A 1 95 ? -1.839 2.754 -13.904 1.00 84.88 95 ALA A N 1
ATOM 719 C CA . ALA A 1 95 ? -0.728 1.936 -14.385 1.00 84.88 95 ALA A CA 1
ATOM 720 C C . ALA A 1 95 ? -1.162 0.926 -15.460 1.00 84.88 95 ALA A C 1
ATOM 722 O O . ALA A 1 95 ? -0.388 0.678 -16.373 1.00 84.88 95 ALA A O 1
ATOM 723 N N . VAL A 1 96 ? -2.395 0.411 -15.377 1.00 84.56 96 VAL A N 1
ATOM 724 C CA . VAL A 1 96 ? -2.967 -0.509 -16.375 1.00 84.56 96 VAL A CA 1
ATOM 725 C C . VAL A 1 96 ? -3.359 0.194 -17.678 1.00 84.56 96 VAL A C 1
ATOM 727 O O . VAL A 1 96 ? -3.266 -0.352 -18.774 1.00 84.56 96 VAL A O 1
ATOM 730 N N . ILE A 1 97 ? -3.829 1.436 -17.573 1.00 82.81 97 ILE A N 1
ATOM 731 C CA . ILE A 1 97 ? -4.322 2.207 -18.721 1.00 82.81 97 ILE A CA 1
ATOM 732 C C . ILE A 1 97 ? -3.176 2.936 -19.436 1.00 82.81 97 ILE A C 1
ATOM 734 O O . ILE A 1 97 ? -3.242 3.157 -20.645 1.00 82.81 97 ILE A O 1
ATOM 738 N N . ALA A 1 98 ? -2.115 3.309 -18.717 1.00 83.69 98 ALA A N 1
ATOM 739 C CA . ALA A 1 98 ? -1.024 4.124 -19.243 1.00 83.69 98 ALA A CA 1
ATOM 740 C C . ALA A 1 98 ? -0.376 3.553 -20.522 1.00 83.69 98 ALA A C 1
ATOM 742 O O . ALA A 1 98 ? -0.219 4.327 -21.468 1.00 83.69 98 ALA A O 1
ATOM 743 N N . PRO A 1 99 ? -0.079 2.241 -20.640 1.00 79.75 99 PRO A N 1
ATOM 744 C CA . PRO A 1 99 ? 0.486 1.676 -21.869 1.00 79.75 99 PRO A CA 1
ATOM 745 C C . PRO A 1 99 ? -0.450 1.777 -23.082 1.00 79.75 99 PRO A C 1
ATOM 747 O O . PRO A 1 99 ? 0.020 1.878 -24.213 1.00 79.75 99 PRO A O 1
ATOM 750 N N . LEU A 1 100 ? -1.770 1.781 -22.858 1.00 79.00 100 LEU A N 1
ATOM 751 C CA . LEU A 1 100 ? -2.775 1.913 -23.919 1.00 79.00 100 LEU A CA 1
ATOM 752 C C . LEU A 1 100 ? -2.863 3.347 -24.454 1.00 79.00 100 LEU A C 1
ATOM 754 O O . LEU A 1 100 ? -3.148 3.546 -25.630 1.00 79.00 100 LEU A O 1
ATOM 758 N N . VAL A 1 101 ? -2.627 4.342 -23.593 1.00 79.31 101 VAL A N 1
ATOM 759 C CA . VAL A 1 101 ? -2.741 5.770 -23.935 1.00 79.31 101 VAL A CA 1
ATOM 760 C C . VAL A 1 101 ? -1.422 6.339 -24.456 1.00 79.31 101 VAL A C 1
ATOM 762 O O . VAL A 1 101 ? -1.427 7.134 -25.390 1.00 79.31 101 VAL A O 1
ATOM 765 N N . ALA A 1 102 ? -0.295 5.945 -23.859 1.00 77.62 102 ALA A N 1
ATOM 766 C CA . ALA A 1 102 ? 1.023 6.485 -24.190 1.00 77.62 102 ALA A CA 1
ATOM 767 C C . ALA A 1 102 ? 1.682 5.809 -25.407 1.00 77.62 102 ALA A C 1
ATOM 769 O O . ALA A 1 102 ? 2.688 6.312 -25.898 1.00 77.62 102 ALA A O 1
ATOM 770 N N . GLY A 1 103 ? 1.115 4.701 -25.898 1.00 70.62 103 GLY A N 1
ATOM 771 C CA . GLY A 1 103 ? 1.732 3.861 -26.923 1.00 70.62 103 GLY A CA 1
ATOM 772 C C . GLY A 1 103 ? 2.821 2.978 -26.314 1.00 70.62 103 GLY A C 1
ATOM 773 O O . GLY A 1 103 ? 3.844 3.460 -25.838 1.00 70.62 103 GLY A O 1
ATOM 774 N N . TYR A 1 104 ? 2.592 1.666 -26.299 1.00 71.06 104 TYR A N 1
ATOM 775 C CA . TYR A 1 104 ? 3.560 0.717 -25.760 1.00 71.06 104 TYR A CA 1
ATOM 776 C C . TYR A 1 104 ? 4.672 0.419 -26.772 1.00 71.06 104 TYR A C 1
ATOM 778 O O . TYR A 1 104 ? 4.396 -0.118 -27.846 1.00 71.06 104 TYR A O 1
ATOM 786 N N . ASP A 1 105 ? 5.919 0.707 -26.393 1.00 73.12 105 ASP A N 1
ATOM 787 C CA . ASP A 1 105 ? 7.107 0.289 -27.136 1.00 73.12 105 ASP A CA 1
ATOM 788 C C . ASP A 1 105 ? 7.680 -1.018 -26.538 1.00 73.12 105 ASP A C 1
ATOM 790 O O . ASP A 1 105 ? 8.191 -1.010 -25.406 1.00 73.12 105 ASP A O 1
ATOM 794 N N . PRO A 1 106 ? 7.588 -2.154 -27.257 1.00 65.44 106 PRO A N 1
ATOM 795 C CA . PRO A 1 106 ? 8.080 -3.445 -26.787 1.00 65.44 106 PRO A CA 1
ATOM 796 C C . PRO A 1 106 ? 9.607 -3.523 -26.681 1.00 65.44 106 PRO A C 1
ATOM 798 O O . PRO A 1 106 ? 10.093 -4.333 -25.887 1.00 65.44 106 PRO A O 1
ATOM 801 N N . GLU A 1 107 ? 10.362 -2.714 -27.431 1.00 68.25 107 GLU A N 1
ATOM 802 C CA . GLU A 1 107 ? 11.831 -2.782 -27.459 1.00 68.25 107 GLU A CA 1
ATOM 803 C C . GLU A 1 107 ? 12.451 -2.169 -26.198 1.00 68.25 107 GLU A C 1
ATOM 805 O O . GLU A 1 107 ? 13.420 -2.695 -25.652 1.00 68.25 107 GLU A O 1
ATOM 810 N N . VAL A 1 108 ? 11.834 -1.109 -25.669 1.00 65.19 108 VAL A N 1
ATOM 811 C CA . VAL A 1 108 ? 12.268 -0.430 -24.435 1.00 65.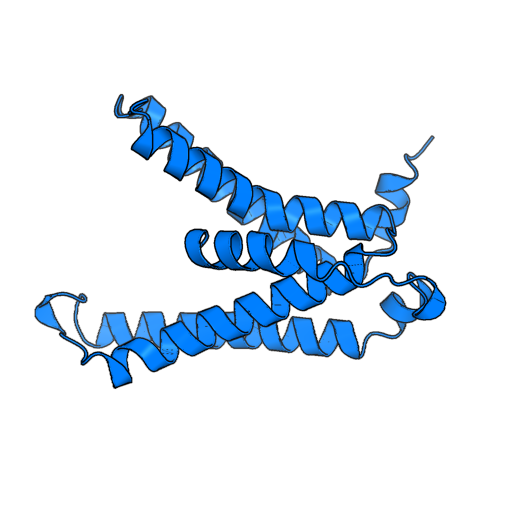19 108 VAL A CA 1
ATOM 812 C C . VAL A 1 108 ? 11.731 -1.128 -23.178 1.00 65.19 108 VAL A C 1
ATOM 814 O O . VAL A 1 108 ? 12.354 -1.093 -22.118 1.00 65.19 108 VAL A O 1
ATOM 817 N N . SER A 1 109 ? 10.581 -1.799 -23.287 1.00 62.34 109 SER A N 1
ATOM 818 C CA . SER A 1 109 ? 9.793 -2.254 -22.132 1.00 62.34 109 SER A CA 1
ATOM 819 C C . SER A 1 109 ? 9.911 -3.756 -21.828 1.00 62.34 109 SER A C 1
ATOM 821 O O . SER A 1 109 ? 9.092 -4.303 -21.086 1.00 62.34 109 SER A O 1
ATOM 823 N N . GLY A 1 110 ? 10.902 -4.443 -22.407 1.00 67.44 110 GLY A N 1
ATOM 824 C CA . GLY A 1 110 ? 11.164 -5.866 -22.147 1.00 67.44 110 GLY A CA 1
ATOM 825 C C . GLY A 1 110 ? 10.178 -6.838 -22.812 1.00 67.44 110 GLY A C 1
ATOM 826 O O . GLY A 1 110 ? 10.023 -7.969 -22.346 1.00 67.44 110 GLY A O 1
ATOM 827 N N . GLY A 1 111 ? 9.518 -6.410 -23.894 1.00 78.88 111 GLY A N 1
ATOM 828 C CA . GLY A 1 111 ? 8.609 -7.219 -24.706 1.00 78.88 111 GLY A CA 1
ATOM 829 C C . GLY A 1 111 ? 7.214 -7.453 -24.110 1.00 78.88 111 GLY A C 1
ATOM 830 O O . GLY A 1 111 ? 6.966 -7.320 -22.910 1.00 78.88 111 GLY A O 1
ATOM 831 N N . TYR A 1 112 ? 6.281 -7.882 -24.966 1.00 77.19 112 TYR A N 1
ATOM 832 C CA . TYR A 1 112 ? 4.862 -8.051 -24.620 1.00 77.19 112 TYR A CA 1
ATOM 833 C C . TYR A 1 112 ? 4.599 -9.013 -23.449 1.00 77.19 112 TYR A C 1
ATOM 835 O O . TYR A 1 112 ? 3.638 -8.825 -22.707 1.00 77.19 112 TYR A O 1
ATOM 843 N N . ALA A 1 113 ? 5.449 -10.021 -23.233 1.00 78.06 113 ALA A N 1
ATOM 844 C CA . ALA A 1 113 ? 5.328 -10.918 -22.080 1.00 78.06 113 ALA A CA 1
ATOM 845 C C . ALA A 1 113 ? 5.600 -10.194 -20.747 1.00 78.06 113 ALA A C 1
ATOM 847 O O . ALA A 1 113 ? 4.924 -10.456 -19.749 1.00 78.06 113 ALA A O 1
ATOM 848 N N . GLY A 1 114 ? 6.557 -9.259 -20.743 1.00 77.44 114 GLY A N 1
ATOM 849 C CA . GLY A 1 114 ? 6.832 -8.376 -19.612 1.00 77.44 114 GLY A CA 1
ATOM 850 C C . GLY A 1 114 ? 5.641 -7.472 -19.317 1.00 77.44 114 GLY A C 1
ATOM 851 O O . GLY A 1 114 ? 5.192 -7.429 -18.173 1.00 77.44 114 GLY A O 1
ATOM 852 N N . LEU A 1 115 ? 5.067 -6.863 -20.362 1.00 79.56 115 LEU A N 1
ATOM 853 C CA . LEU A 1 115 ? 3.860 -6.041 -20.258 1.00 79.56 115 LEU A CA 1
ATOM 854 C C . LEU A 1 115 ? 2.683 -6.822 -19.672 1.00 79.56 115 LEU A C 1
ATOM 856 O O . LEU A 1 115 ? 2.111 -6.412 -18.670 1.00 79.56 115 LEU A O 1
ATOM 860 N N . VAL A 1 116 ? 2.332 -7.977 -20.245 1.00 82.31 116 VAL A N 1
ATOM 861 C CA . VAL A 1 116 ? 1.201 -8.781 -19.752 1.00 82.31 116 VAL A CA 1
ATOM 862 C C . VAL A 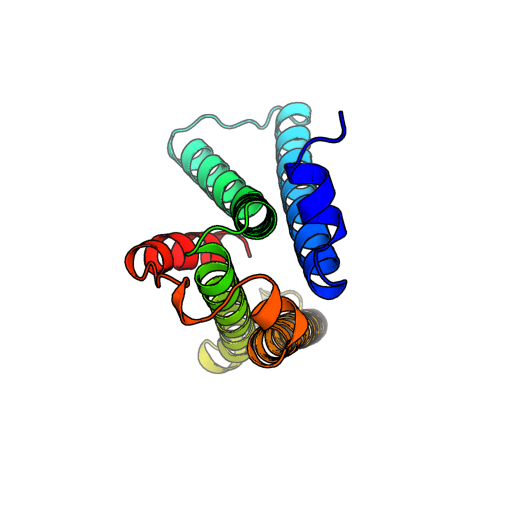1 116 ? 1.408 -9.158 -18.285 1.00 82.31 116 VAL A C 1
ATOM 864 O O . VAL A 1 116 ? 0.477 -9.085 -17.485 1.00 82.31 116 VAL A O 1
ATOM 867 N N . ARG A 1 117 ? 2.639 -9.502 -17.890 1.00 84.06 117 ARG A N 1
ATOM 868 C CA . ARG A 1 117 ? 2.958 -9.797 -16.491 1.00 84.06 117 ARG A CA 1
ATOM 869 C C . ARG A 1 117 ? 2.768 -8.576 -15.588 1.00 84.06 117 ARG A C 1
ATOM 871 O O . ARG A 1 117 ? 2.178 -8.721 -14.518 1.00 84.06 117 ARG A O 1
ATOM 878 N N . THR A 1 118 ? 3.262 -7.400 -15.974 1.00 83.38 118 THR A N 1
ATOM 879 C CA . THR A 1 118 ? 3.106 -6.173 -15.174 1.00 83.38 118 THR A CA 1
ATOM 880 C C . THR A 1 118 ? 1.648 -5.746 -15.072 1.00 83.38 118 THR A C 1
ATOM 882 O O . THR A 1 118 ? 1.195 -5.398 -13.984 1.00 83.38 118 THR A O 1
ATOM 885 N N . GLU A 1 119 ? 0.895 -5.867 -16.161 1.00 85.25 119 GLU A N 1
ATOM 886 C CA . GLU A 1 119 ? -0.536 -5.578 -16.228 1.00 85.25 119 GLU A CA 1
ATOM 887 C C . GLU A 1 119 ? -1.345 -6.492 -15.308 1.00 85.25 119 GLU A C 1
ATOM 889 O O . GLU A 1 119 ? -2.096 -6.020 -14.454 1.00 85.25 119 GLU A O 1
ATOM 894 N N . VAL A 1 120 ? -1.125 -7.807 -15.392 1.00 87.50 120 VAL A N 1
ATOM 895 C CA . VAL A 1 120 ? -1.777 -8.781 -14.505 1.00 87.50 120 VAL A CA 1
ATOM 896 C C . VAL A 1 120 ? -1.435 -8.496 -13.043 1.00 87.50 120 VAL A C 1
ATOM 898 O O . VAL A 1 120 ? -2.320 -8.521 -12.189 1.00 87.50 120 VAL A O 1
ATOM 901 N N . LEU A 1 121 ? -0.176 -8.178 -12.729 1.00 86.94 121 LEU A N 1
ATOM 902 C CA . LEU A 1 121 ? 0.220 -7.828 -11.363 1.00 86.94 121 LEU A CA 1
ATOM 903 C C . LEU A 1 121 ? -0.452 -6.540 -10.877 1.00 86.94 121 LEU A C 1
ATOM 905 O O . LEU A 1 121 ? -0.887 -6.491 -9.725 1.00 86.94 121 LEU A O 1
ATOM 909 N N . ASN A 1 122 ? -0.562 -5.516 -11.724 1.00 87.31 122 ASN A N 1
ATOM 910 C CA . ASN A 1 122 ? -1.252 -4.274 -11.389 1.00 87.31 122 ASN A CA 1
ATOM 911 C C . ASN A 1 122 ? -2.754 -4.498 -11.193 1.00 87.31 122 ASN A C 1
ATOM 913 O O . ASN A 1 122 ? -3.307 -3.989 -10.222 1.00 87.31 122 ASN A O 1
ATOM 917 N N . LEU A 1 123 ? -3.396 -5.322 -12.024 1.00 88.38 123 LEU A N 1
ATOM 918 C CA . LEU A 1 123 ? -4.801 -5.705 -11.867 1.00 88.38 123 LEU A CA 1
ATOM 919 C C . LEU A 1 123 ? -5.044 -6.492 -10.580 1.00 88.38 123 LEU A C 1
ATOM 921 O O . LEU A 1 123 ? -5.972 -6.179 -9.839 1.00 88.38 123 LEU A O 1
ATOM 925 N N . VAL A 1 124 ? -4.198 -7.478 -10.270 1.00 91.00 124 VAL A N 1
ATOM 926 C CA . VAL A 1 124 ? -4.307 -8.260 -9.029 1.00 91.00 124 VAL A CA 1
ATOM 927 C C . VAL A 1 124 ? -4.106 -7.356 -7.815 1.00 91.00 124 VAL A C 1
ATOM 929 O O . VAL A 1 124 ? -4.915 -7.380 -6.890 1.00 91.00 124 VAL A O 1
ATOM 932 N N . ARG A 1 125 ? -3.065 -6.514 -7.814 1.00 86.69 125 ARG A N 1
ATOM 933 C CA . ARG A 1 125 ? -2.799 -5.571 -6.716 1.00 86.69 125 ARG A CA 1
ATOM 934 C C . ARG A 1 125 ? -3.927 -4.551 -6.570 1.00 86.69 125 ARG A C 1
ATOM 936 O O . ARG A 1 125 ? -4.404 -4.340 -5.459 1.00 86.69 125 ARG A O 1
ATOM 943 N N . GLY A 1 126 ? -4.388 -3.964 -7.671 1.00 88.69 126 GLY A N 1
ATOM 944 C CA . GLY A 1 126 ? -5.518 -3.038 -7.702 1.00 88.69 126 GLY A CA 1
ATOM 945 C C . GLY A 1 126 ? -6.805 -3.687 -7.195 1.00 88.69 126 GLY A C 1
ATOM 946 O O . GLY A 1 126 ? -7.481 -3.114 -6.346 1.00 88.69 126 GLY A O 1
ATOM 947 N N . GLY A 1 127 ? -7.094 -4.917 -7.623 1.00 89.88 127 GLY A N 1
ATOM 948 C CA . GLY A 1 127 ? -8.235 -5.708 -7.165 1.00 89.88 127 GLY A CA 1
ATOM 949 C C . GLY A 1 127 ? -8.173 -6.038 -5.673 1.00 89.88 127 GLY A C 1
ATOM 950 O O . GLY A 1 127 ? -9.178 -5.911 -4.978 1.00 89.88 127 GLY A O 1
ATOM 951 N N . LEU A 1 128 ? -6.993 -6.382 -5.147 1.00 91.31 128 LEU A N 1
ATOM 952 C CA . LEU A 1 128 ? -6.785 -6.587 -3.709 1.00 91.31 128 LEU A CA 1
ATOM 953 C C . LEU A 1 128 ? -7.017 -5.296 -2.912 1.00 91.31 128 LEU A C 1
ATOM 955 O O . LEU A 1 128 ? -7.708 -5.326 -1.893 1.00 91.31 128 LEU A O 1
ATOM 959 N N . TRP A 1 129 ? -6.500 -4.156 -3.384 1.00 91.44 129 TRP A N 1
ATOM 960 C CA . TRP A 1 129 ? -6.747 -2.852 -2.758 1.00 91.44 129 TRP A CA 1
ATOM 961 C C . TRP A 1 129 ? -8.216 -2.436 -2.828 1.00 91.44 129 TRP A C 1
ATOM 963 O O . TRP A 1 129 ? -8.740 -1.892 -1.857 1.00 91.44 129 TRP A O 1
ATOM 973 N N . PHE A 1 130 ? -8.895 -2.734 -3.933 1.00 89.94 130 PHE A N 1
ATOM 974 C CA . PHE A 1 130 ? -10.315 -2.456 -4.110 1.00 89.94 130 PHE A CA 1
ATOM 975 C C . PHE A 1 130 ? -11.170 -3.335 -3.197 1.00 89.94 130 PHE A C 1
ATOM 977 O O . PHE A 1 130 ? -12.028 -2.828 -2.481 1.00 89.94 130 PHE A O 1
ATOM 984 N N . GLY A 1 131 ? -10.875 -4.635 -3.126 1.00 90.75 131 GLY A N 1
ATOM 985 C CA . GLY A 1 131 ? -11.514 -5.552 -2.186 1.00 90.75 131 GLY A CA 1
ATOM 986 C C . GLY A 1 131 ? -11.305 -5.118 -0.735 1.00 90.75 131 GLY A C 1
ATOM 987 O O . GLY A 1 131 ? -12.253 -5.117 0.051 1.00 90.75 131 GLY A O 1
ATOM 988 N N . PHE A 1 132 ? -10.095 -4.669 -0.387 1.00 89.88 132 PHE A N 1
ATOM 989 C CA . PHE A 1 132 ? -9.804 -4.103 0.928 1.00 89.88 132 PHE A CA 1
ATOM 990 C C . PHE A 1 132 ? -10.597 -2.816 1.192 1.00 89.88 132 PHE A C 1
ATOM 992 O O . PHE A 1 132 ? -11.169 -2.673 2.271 1.00 89.88 132 PHE A O 1
ATOM 999 N N . LEU A 1 133 ? -10.702 -1.912 0.213 1.00 89.69 133 LEU A N 1
ATOM 1000 C CA . LEU A 1 133 ? -11.515 -0.698 0.311 1.00 89.69 133 LEU A CA 1
ATOM 1001 C C . LEU A 1 133 ? -12.996 -1.033 0.542 1.00 89.69 133 LEU A C 1
ATOM 1003 O O . LEU A 1 133 ? -13.575 -0.564 1.520 1.00 89.69 133 LEU A O 1
ATOM 1007 N N . CYS A 1 134 ? -13.588 -1.895 -0.287 1.00 88.38 134 CYS A N 1
ATOM 1008 C CA . CYS A 1 134 ? -14.972 -2.347 -0.124 1.00 88.38 134 CYS A CA 1
ATOM 1009 C C . CYS A 1 134 ? -15.197 -3.008 1.240 1.00 88.38 134 CYS A C 1
ATOM 1011 O O . CYS A 1 134 ? -16.233 -2.815 1.881 1.00 88.38 134 CYS A O 1
ATOM 1013 N N . TRP A 1 135 ? -14.213 -3.770 1.717 1.00 89.69 135 TRP A N 1
ATOM 1014 C CA . TRP A 1 135 ? -14.269 -4.376 3.035 1.00 89.69 135 TRP A CA 1
ATOM 1015 C C . TRP A 1 135 ? -14.230 -3.326 4.157 1.00 89.69 135 TRP A C 1
ATOM 1017 O O . TRP A 1 135 ? -15.035 -3.413 5.084 1.00 89.69 135 TRP A O 1
ATOM 1027 N N . LEU A 1 136 ? -13.375 -2.299 4.070 1.00 86.50 136 LEU A N 1
ATOM 1028 C CA . LEU A 1 136 ? -13.338 -1.193 5.040 1.00 86.50 136 LEU A CA 1
ATOM 1029 C C . LEU A 1 136 ? -14.667 -0.430 5.105 1.00 86.50 136 LEU A C 1
ATOM 1031 O O . LEU A 1 136 ? -15.054 0.035 6.178 1.00 86.50 136 LEU A O 1
ATOM 1035 N N . GLU A 1 137 ? -15.363 -0.298 3.975 1.00 84.94 137 GLU A N 1
ATOM 1036 C CA . GLU A 1 137 ? -16.665 0.371 3.900 1.00 84.94 137 GLU A CA 1
ATOM 1037 C C . GLU A 1 137 ? -17.795 -0.464 4.499 1.00 84.94 137 GLU A C 1
ATOM 1039 O O . GLU A 1 137 ? -18.663 0.077 5.184 1.00 84.94 137 GLU A O 1
ATOM 1044 N N . ARG A 1 138 ? -17.766 -1.783 4.285 1.00 83.88 138 ARG A N 1
ATOM 1045 C CA . ARG A 1 138 ? -18.840 -2.699 4.691 1.00 83.88 138 ARG A CA 1
ATOM 1046 C C . ARG A 1 138 ? -18.633 -3.333 6.072 1.00 83.88 138 ARG A C 1
ATOM 1048 O O . ARG A 1 138 ? -19.558 -3.935 6.617 1.00 83.88 138 ARG A O 1
ATOM 1055 N N . SER A 1 139 ? -17.437 -3.232 6.652 1.00 83.06 139 SER A N 1
ATOM 1056 C CA . SER A 1 139 ? -17.088 -3.932 7.893 1.00 83.06 139 SER A CA 1
ATOM 1057 C C . SER A 1 139 ? -17.811 -3.366 9.121 1.00 83.06 139 SER A C 1
ATOM 1059 O O . SER A 1 139 ? -17.497 -2.288 9.635 1.00 83.06 139 SER A O 1
ATOM 1061 N N . GLN A 1 140 ? -18.746 -4.156 9.657 1.00 75.75 140 GLN A N 1
ATOM 1062 C CA . GLN A 1 140 ? -19.456 -3.844 10.901 1.00 75.75 140 GLN A CA 1
ATOM 1063 C C . GLN A 1 140 ? -18.532 -3.873 12.128 1.00 75.75 140 GLN A C 1
ATOM 1065 O O . GLN A 1 140 ? -18.727 -3.097 13.061 1.00 75.75 140 GLN A O 1
ATOM 1070 N N . THR A 1 141 ? -17.494 -4.716 12.129 1.00 77.75 141 THR A N 1
ATOM 1071 C CA . THR A 1 141 ? -16.506 -4.795 13.219 1.00 77.75 141 THR A CA 1
ATOM 1072 C C . THR A 1 141 ? -15.737 -3.482 13.361 1.00 77.75 141 THR A C 1
ATOM 1074 O O . THR A 1 141 ? -15.602 -2.955 14.463 1.00 77.75 141 THR A O 1
ATOM 1077 N N . LEU A 1 142 ? -15.308 -2.892 12.240 1.00 77.69 142 LEU A N 1
ATOM 1078 C CA . LEU A 1 142 ? -14.674 -1.570 12.225 1.00 77.69 142 LEU A CA 1
ATOM 1079 C C . LEU A 1 142 ? -15.647 -0.451 12.600 1.00 77.69 142 LEU A C 1
ATOM 1081 O O . LEU A 1 142 ? -15.249 0.492 13.279 1.00 77.69 142 LEU A O 1
ATOM 1085 N N . ALA A 1 143 ? -16.919 -0.557 12.209 1.00 79.00 143 ALA A N 1
ATOM 1086 C CA . ALA A 1 143 ? -17.945 0.397 12.624 1.00 79.00 143 ALA A CA 1
ATOM 1087 C C . ALA A 1 143 ? -18.171 0.399 14.147 1.00 79.00 143 ALA A C 1
ATOM 1089 O O . ALA A 1 143 ? -18.339 1.470 14.725 1.00 79.00 143 ALA A O 1
ATOM 1090 N N . ARG A 1 144 ? -18.100 -0.770 14.803 1.00 80.56 144 ARG A N 1
ATOM 1091 C CA . ARG A 1 144 ? -18.178 -0.887 16.272 1.00 80.56 144 ARG A CA 1
ATOM 1092 C C . ARG A 1 144 ? -16.936 -0.334 16.971 1.00 80.56 144 ARG A C 1
ATOM 1094 O O . ARG A 1 144 ? -17.062 0.370 17.966 1.00 80.56 144 ARG A O 1
ATOM 1101 N N . LEU A 1 145 ? -15.742 -0.632 16.451 1.00 80.00 145 LEU A N 1
ATOM 1102 C CA . LEU A 1 145 ? -14.479 -0.155 17.030 1.00 80.00 145 LEU A CA 1
ATOM 1103 C C . LEU A 1 145 ? -14.272 1.355 16.832 1.00 80.00 145 LEU A C 1
ATOM 1105 O O . LEU A 1 145 ? -13.656 2.007 17.676 1.00 80.00 145 LEU A O 1
ATOM 1109 N N . MET A 1 146 ? -14.776 1.910 15.724 1.00 79.25 146 MET A N 1
ATOM 1110 C CA . MET A 1 146 ? -14.641 3.320 15.347 1.00 79.25 146 MET A CA 1
ATOM 1111 C C . MET A 1 146 ? -15.974 3.870 14.807 1.00 79.25 146 MET A C 1
ATOM 1113 O O . MET A 1 146 ? -16.191 3.861 13.587 1.00 79.25 146 MET A O 1
ATOM 1117 N N . PRO A 1 147 ? -16.857 4.383 15.685 1.00 75.31 147 PRO A N 1
ATOM 1118 C CA . PRO A 1 147 ? -18.166 4.915 15.305 1.00 75.31 147 PRO A CA 1
ATOM 1119 C C . PRO A 1 147 ? -18.052 6.076 14.318 1.00 75.31 147 PRO A C 1
ATOM 1121 O O . PRO A 1 147 ? -17.136 6.891 14.432 1.00 75.31 147 PRO A O 1
ATOM 1124 N N . ALA A 1 148 ? -18.994 6.178 13.376 1.00 70.06 148 ALA A N 1
ATOM 1125 C CA . ALA A 1 148 ? -19.002 7.225 12.350 1.00 70.06 148 ALA A CA 1
ATOM 1126 C C . ALA A 1 148 ? -18.996 8.645 12.942 1.00 70.06 148 ALA A C 1
ATOM 1128 O O . ALA A 1 148 ? -18.290 9.511 12.437 1.00 70.06 148 ALA A O 1
ATOM 1129 N N . GLU A 1 149 ? -19.683 8.840 14.067 1.00 70.62 149 GLU A N 1
ATOM 1130 C CA . GLU A 1 149 ? -19.789 10.113 14.795 1.00 70.62 149 GLU A CA 1
ATOM 1131 C C . GLU A 1 149 ? -18.445 10.635 15.318 1.00 70.62 149 GLU A C 1
ATOM 1133 O O . GLU A 1 149 ? -18.251 11.837 15.471 1.00 70.62 149 GLU A O 1
ATOM 1138 N N . LYS A 1 150 ? -17.485 9.737 15.572 1.00 70.81 150 LYS A N 1
ATOM 1139 C CA . LYS A 1 150 ? -16.147 10.094 16.061 1.00 70.81 150 LYS A CA 1
ATOM 1140 C C . LYS A 1 150 ? -15.129 10.240 14.932 1.00 70.81 150 LYS A C 1
ATOM 1142 O O . LYS A 1 150 ? -13.962 10.510 15.215 1.00 70.81 150 LYS A O 1
ATOM 1147 N N . ARG A 1 151 ? -15.516 10.036 13.665 1.00 78.44 151 ARG A N 1
ATOM 1148 C CA . ARG A 1 151 ? -14.591 10.089 12.525 1.00 78.44 151 ARG A CA 1
ATOM 1149 C C . ARG A 1 151 ? -14.401 11.526 12.061 1.00 78.44 151 ARG A C 1
ATOM 1151 O O . ARG A 1 151 ? -15.367 12.224 11.777 1.00 78.44 151 ARG A O 1
ATOM 1158 N N . ARG A 1 152 ? -13.146 11.956 11.920 1.00 78.88 152 ARG A N 1
ATOM 1159 C CA . ARG A 1 152 ? -12.809 13.275 11.367 1.00 78.88 152 ARG A CA 1
ATOM 1160 C C . ARG A 1 152 ? -12.061 13.095 10.056 1.00 78.88 152 ARG A C 1
ATOM 1162 O O . ARG A 1 152 ? -10.985 12.502 10.036 1.00 78.88 152 ARG A O 1
ATOM 1169 N N . ALA A 1 153 ? -12.632 13.598 8.967 1.00 73.31 153 ALA A N 1
ATOM 1170 C CA . ALA A 1 153 ? -11.977 13.575 7.667 1.00 73.31 153 ALA A CA 1
ATOM 1171 C C . ALA A 1 153 ? -10.884 14.651 7.622 1.00 73.31 153 ALA A C 1
ATOM 1173 O O . ALA A 1 153 ? -11.161 15.841 7.768 1.00 73.31 153 ALA A O 1
ATOM 1174 N N . LEU A 1 154 ? -9.634 14.222 7.446 1.00 78.75 154 LEU A N 1
ATOM 1175 C CA . LEU A 1 154 ? -8.470 15.102 7.364 1.00 78.75 154 LEU A CA 1
ATOM 1176 C C . LEU A 1 154 ? -8.085 15.296 5.890 1.00 78.75 154 LEU A C 1
ATOM 1178 O O . LEU A 1 154 ? -7.084 14.769 5.417 1.00 78.75 154 LEU A O 1
ATOM 1182 N N . TRP A 1 155 ? -8.923 16.022 5.149 1.00 76.25 155 TRP A N 1
ATOM 1183 C CA . TRP A 1 155 ? -8.806 16.199 3.692 1.00 76.25 155 TRP A CA 1
ATOM 1184 C C . TRP A 1 155 ? -7.434 16.720 3.244 1.00 76.25 155 TRP A C 1
ATOM 1186 O O . TRP A 1 155 ? -6.879 16.245 2.260 1.00 76.25 155 TRP A O 1
ATOM 1196 N N . TRP A 1 156 ? -6.836 17.618 4.025 1.00 79.38 156 TRP A N 1
ATOM 1197 C CA . TRP A 1 156 ? -5.507 18.174 3.764 1.00 79.38 156 TRP A CA 1
ATOM 1198 C C . TRP A 1 156 ? -4.387 17.125 3.789 1.00 79.38 156 TRP A C 1
ATOM 1200 O O . TRP A 1 156 ? -3.390 17.288 3.095 1.00 79.38 156 TRP A O 1
ATOM 1210 N N . ALA A 1 157 ? -4.549 16.027 4.537 1.00 80.06 157 ALA A N 1
ATOM 1211 C CA . ALA A 1 157 ? -3.568 14.942 4.586 1.00 80.06 157 ALA A CA 1
ATOM 1212 C C . ALA A 1 157 ? -3.641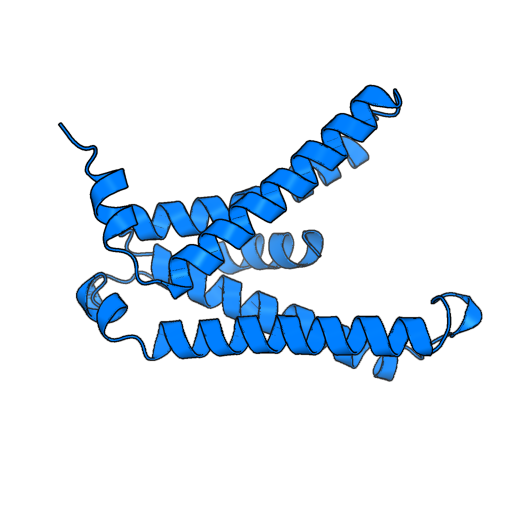 14.005 3.367 1.00 80.06 157 ALA A C 1
ATOM 1214 O O . ALA A 1 157 ? -2.717 13.224 3.149 1.00 80.06 157 ALA A O 1
ATOM 1215 N N . VAL A 1 158 ? -4.695 14.097 2.548 1.00 78.81 158 VAL A N 1
ATOM 1216 C CA . VAL A 1 158 ? -4.827 13.304 1.316 1.00 78.81 158 VAL A CA 1
ATOM 1217 C C . VAL A 1 158 ? -3.813 13.758 0.265 1.00 78.81 158 VAL A C 1
ATOM 1219 O O . VAL A 1 158 ? -3.267 12.924 -0.445 1.00 78.81 158 VAL A O 1
ATOM 1222 N N . VAL A 1 159 ? -3.494 15.054 0.206 1.00 81.50 159 VAL A N 1
ATOM 1223 C CA . VAL A 1 159 ? -2.527 15.622 -0.750 1.00 81.50 159 VAL A CA 1
ATOM 1224 C C . VAL A 1 159 ? -1.109 15.049 -0.567 1.00 81.50 159 VAL A C 1
ATOM 1226 O O . VAL A 1 159 ? -0.587 14.465 -1.518 1.00 81.50 159 VAL A O 1
ATOM 1229 N N . PRO A 1 160 ? -0.477 15.120 0.625 1.00 80.75 160 PRO A N 1
ATOM 1230 C CA . PRO A 1 160 ? 0.835 14.505 0.830 1.00 80.75 160 PRO A CA 1
ATOM 1231 C C . PRO A 1 160 ? 0.770 12.977 0.732 1.00 80.75 160 PRO A C 1
ATOM 1233 O O . PRO A 1 160 ? 1.712 12.349 0.260 1.00 80.75 160 PRO A O 1
ATOM 1236 N N . MET A 1 161 ? -0.351 12.362 1.117 1.00 84.12 161 MET A N 1
ATOM 1237 C CA . MET A 1 161 ? -0.557 10.923 0.964 1.00 84.12 161 MET A CA 1
ATOM 1238 C C . MET A 1 161 ? -0.590 10.491 -0.509 1.00 84.12 161 MET A C 1
ATOM 1240 O O . MET A 1 161 ? -0.009 9.461 -0.839 1.00 84.12 161 MET A O 1
ATOM 1244 N N . ALA A 1 162 ? -1.227 11.264 -1.389 1.00 80.75 162 ALA A N 1
ATOM 1245 C CA . ALA A 1 162 ? -1.251 11.009 -2.825 1.00 80.75 162 ALA A CA 1
ATOM 1246 C C . ALA A 1 162 ? 0.152 11.129 -3.429 1.00 80.75 162 ALA A C 1
ATOM 1248 O O . ALA A 1 162 ? 0.575 10.232 -4.153 1.00 80.75 162 ALA A O 1
ATOM 1249 N N . ALA A 1 163 ? 0.904 12.170 -3.055 1.00 81.19 163 ALA A N 1
ATOM 1250 C CA . ALA A 1 163 ? 2.298 12.314 -3.469 1.00 81.19 163 ALA A CA 1
ATOM 1251 C C . ALA A 1 163 ? 3.131 11.089 -3.049 1.00 81.19 163 ALA A C 1
ATOM 1253 O O . ALA A 1 163 ? 3.774 10.454 -3.879 1.00 81.19 163 ALA A O 1
ATOM 1254 N N . LEU A 1 164 ? 3.048 10.674 -1.784 1.00 80.19 164 LEU A N 1
ATOM 1255 C CA . LEU A 1 164 ? 3.784 9.508 -1.283 1.00 80.19 164 LEU A CA 1
ATOM 1256 C C . LEU A 1 164 ? 3.336 8.182 -1.918 1.00 80.19 164 LEU A C 1
ATOM 1258 O O . LEU A 1 164 ? 4.159 7.296 -2.141 1.00 80.19 164 LEU A O 1
ATOM 1262 N N . ALA A 1 165 ? 2.045 8.029 -2.219 1.00 72.19 165 ALA A N 1
ATOM 1263 C CA . ALA A 1 165 ? 1.517 6.835 -2.874 1.00 72.19 165 ALA A CA 1
ATOM 1264 C C . ALA A 1 165 ? 2.020 6.687 -4.319 1.00 72.19 165 ALA A C 1
ATOM 1266 O O . ALA A 1 165 ? 2.193 5.554 -4.770 1.00 72.19 165 ALA A O 1
ATOM 1267 N N . LEU A 1 166 ? 2.276 7.806 -5.007 1.00 68.88 166 LEU A N 1
ATOM 1268 C CA . LEU A 1 166 ? 2.836 7.841 -6.361 1.00 68.88 166 LEU A CA 1
ATOM 1269 C C . LEU A 1 166 ? 4.334 7.516 -6.380 1.00 68.88 166 LEU A C 1
ATOM 1271 O O . LEU A 1 166 ? 4.778 6.771 -7.245 1.00 68.88 166 LEU A O 1
ATOM 1275 N N . PHE A 1 167 ? 5.103 8.027 -5.414 1.00 63.69 167 PHE A N 1
ATOM 1276 C CA . PHE A 1 167 ? 6.550 7.779 -5.334 1.00 63.69 167 PHE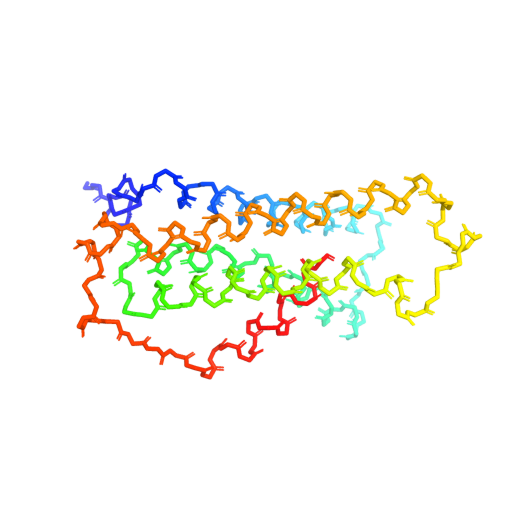 A CA 1
ATOM 1277 C C . PHE A 1 167 ? 6.920 6.406 -4.755 1.00 63.69 167 PHE A C 1
ATOM 1279 O O . PHE A 1 167 ? 8.013 5.911 -5.000 1.00 63.69 167 PHE A O 1
ATOM 1286 N N . GLY A 1 168 ? 6.024 5.780 -3.989 1.00 54.69 168 GLY A N 1
ATOM 1287 C CA . GLY A 1 168 ? 6.214 4.435 -3.438 1.00 54.69 168 GLY A CA 1
ATOM 1288 C C . GLY A 1 168 ? 5.706 3.305 -4.342 1.00 54.69 168 GLY A C 1
ATOM 1289 O O . GLY A 1 168 ? 5.182 2.318 -3.803 1.00 54.69 168 GLY A O 1
ATOM 1290 N N . MET A 1 169 ? 5.734 3.475 -5.670 1.00 51.16 169 MET A N 1
ATOM 1291 C CA . MET A 1 169 ? 5.452 2.412 -6.645 1.00 51.16 169 MET A CA 1
ATOM 1292 C C . MET A 1 169 ? 6.703 1.603 -6.941 1.00 51.16 169 MET A C 1
ATOM 1294 O O . MET A 1 169 ? 7.701 2.203 -7.381 1.00 51.16 169 MET A O 1
#

pLDDT: mean 81.51, std 7.23, range [51.16, 91.44]

Sequence (169 aa):
MKSPFLQNLNELPGPVWLFGAYGMTRLGEWSFALLMQCVNGNLRLDGLTAGMQLLGLAGALLPVALLCSLALRKSYGLPLVRWYAGLRVLVHGVAVIAPLVAGYDPEVSGGYAGLVRTEVLNLVRGGLWFGFLCWLERSQTLARLMPAEKRRALWWAVVPMAALALFGM

Secondary structure (DSSP, 8-state):
---HHHHHHHTS-HHHHHHHHHHHHHHHHHHHHHHHHHHTT----SHHHHHHHHHHHHHHHHHHHHHHHHHTT-TTHHHHHHHHHHHHHHHHHHHHHHHHHH---TTTTTHHHHHHHHHHHHHHHHHHHHHHHHHHHH-HHHHHHS-GGG----GGGHHHHHHHHHHT-

Radius of gyration: 18.31 Å; chains: 1; bounding box: 50×29×60 Å

Foldseek 3Di:
DPPLLVVLLVLDDDVLVVLQVVLVVLQVVLVVVCVVCVVVVNPDPDPVVVVLSVLSNCLSCVSVVLSSCSSVLALASLLVLLLLLVLLLVLLVCVLCVCVVVPDDQVVQVHPVSVVVSNVVSVVSSVSSVVSSVCSVPPPSSCVSHPPVSHDHPPVVSVSSSVSSNSND